Protein AF-A0AAW4VIL1-F1 (afdb_monomer)

Structure (mmCIF, N/CA/C/O backbone):
data_AF-A0AAW4VIL1-F1
#
_entry.id   AF-A0AAW4VIL1-F1
#
loop_
_atom_site.group_PDB
_atom_site.id
_atom_site.type_symbol
_atom_site.label_atom_id
_atom_site.label_alt_id
_atom_site.label_comp_id
_atom_site.label_asym_id
_atom_site.label_entity_id
_atom_site.label_seq_id
_atom_site.pdbx_PDB_ins_code
_atom_site.Cartn_x
_atom_site.Cartn_y
_atom_site.Cartn_z
_atom_site.occupancy
_atom_site.B_iso_or_equiv
_atom_site.auth_seq_id
_atom_site.auth_comp_id
_atom_site.auth_asym_id
_atom_site.auth_atom_id
_atom_site.pdbx_PDB_model_num
ATOM 1 N N . MET A 1 1 ? 21.045 1.183 -9.614 1.00 54.62 1 MET A N 1
ATOM 2 C CA . MET A 1 1 ? 19.698 1.718 -9.942 1.00 54.62 1 MET A CA 1
ATOM 3 C C . MET A 1 1 ? 19.500 2.055 -11.419 1.00 54.62 1 MET A C 1
ATOM 5 O O . MET A 1 1 ? 18.494 1.621 -11.958 1.00 54.62 1 MET A O 1
ATOM 9 N N . LYS A 1 2 ? 20.424 2.760 -12.104 1.00 51.66 2 LYS A N 1
ATOM 10 C CA . LYS A 1 2 ? 20.292 3.041 -13.555 1.00 51.66 2 LYS A CA 1
ATOM 11 C C . LYS A 1 2 ? 20.132 1.786 -14.431 1.00 51.66 2 LYS A C 1
ATOM 13 O O . LYS A 1 2 ? 19.434 1.840 -15.435 1.00 51.66 2 LYS A O 1
ATOM 18 N N . GLU A 1 3 ? 20.738 0.666 -14.042 1.00 53.81 3 GLU A N 1
ATOM 19 C CA . GLU A 1 3 ? 20.670 -0.588 -14.806 1.00 53.81 3 GLU A CA 1
ATOM 20 C C . GLU A 1 3 ? 19.307 -1.285 -14.709 1.00 53.81 3 GLU A C 1
ATOM 22 O O . GLU A 1 3 ? 18.801 -1.734 -15.731 1.00 53.81 3 GLU A O 1
ATOM 27 N N . ALA A 1 4 ? 18.663 -1.291 -13.534 1.00 56.53 4 ALA A N 1
ATOM 28 C CA . ALA A 1 4 ? 17.345 -1.906 -13.351 1.00 56.53 4 ALA A CA 1
ATOM 29 C C . ALA A 1 4 ? 16.273 -1.199 -14.195 1.00 56.53 4 ALA A C 1
ATOM 31 O O . ALA A 1 4 ? 15.561 -1.849 -14.946 1.00 56.53 4 ALA A O 1
ATOM 32 N N . ILE A 1 5 ? 16.232 0.139 -14.177 1.00 60.00 5 ILE A N 1
ATOM 33 C CA . ILE A 1 5 ? 15.316 0.924 -15.028 1.00 60.00 5 ILE A CA 1
ATOM 34 C C . ILE A 1 5 ? 15.606 0.676 -16.520 1.00 60.00 5 ILE A C 1
ATOM 36 O O . ILE A 1 5 ? 14.692 0.632 -17.339 1.00 60.00 5 ILE A O 1
ATOM 40 N N . SER A 1 6 ? 16.876 0.467 -16.890 1.00 60.16 6 SER A N 1
ATOM 41 C CA . SER A 1 6 ? 17.254 0.193 -18.279 1.00 60.16 6 SER A CA 1
ATOM 42 C C . SER A 1 6 ? 16.814 -1.184 -18.784 1.00 60.16 6 SER A C 1
ATOM 44 O O . SER A 1 6 ? 16.634 -1.317 -19.991 1.00 60.16 6 SER A O 1
ATOM 46 N N . GLN A 1 7 ? 16.646 -2.180 -17.908 1.00 57.62 7 GLN A N 1
ATOM 47 C CA . GLN A 1 7 ? 16.173 -3.521 -18.280 1.00 57.62 7 GLN A CA 1
ATOM 48 C C . GLN A 1 7 ? 14.670 -3.559 -18.597 1.00 57.62 7 GLN A C 1
ATOM 50 O O . GLN A 1 7 ? 14.220 -4.475 -19.277 1.00 57.62 7 GLN A O 1
ATOM 55 N N . PHE A 1 8 ? 13.901 -2.554 -18.163 1.00 59.94 8 PHE A N 1
ATOM 56 C CA . PHE A 1 8 ? 12.454 -2.486 -18.390 1.00 59.94 8 PHE A CA 1
ATOM 57 C C . PHE A 1 8 ? 12.035 -1.559 -19.535 1.00 59.94 8 PHE A C 1
ATOM 59 O O . PHE A 1 8 ? 10.842 -1.348 -19.711 1.00 59.94 8 PHE A O 1
ATOM 66 N N . ARG A 1 9 ? 12.965 -1.019 -20.343 1.00 57.81 9 ARG A N 1
ATOM 67 C CA . ARG A 1 9 ? 12.606 -0.124 -21.469 1.00 57.81 9 ARG A CA 1
ATOM 68 C C . ARG A 1 9 ? 11.655 -0.760 -22.482 1.00 57.81 9 ARG A C 1
ATOM 70 O O . ARG A 1 9 ? 10.920 -0.031 -23.139 1.00 57.81 9 ARG A O 1
ATOM 77 N N . ASP A 1 10 ? 11.678 -2.084 -22.593 1.00 68.50 10 ASP A N 1
ATOM 78 C CA . ASP A 1 10 ? 10.822 -2.830 -23.517 1.00 68.50 10 ASP A CA 1
ATOM 79 C C . ASP A 1 10 ? 9.396 -3.026 -22.973 1.00 68.50 10 ASP A C 1
ATOM 81 O O . ASP A 1 10 ? 8.493 -3.408 -23.717 1.00 68.50 10 ASP A O 1
ATOM 85 N N . TYR A 1 11 ? 9.169 -2.731 -21.689 1.00 71.06 11 TYR A N 1
ATOM 86 C CA . TYR A 1 11 ? 7.852 -2.755 -21.068 1.00 71.06 11 TYR A CA 1
ATOM 87 C C . TYR A 1 11 ? 7.302 -1.325 -20.963 1.00 71.06 11 TYR A C 1
ATOM 89 O O . TYR A 1 11 ? 8.025 -0.417 -20.554 1.00 71.06 11 TYR A O 1
ATOM 97 N N . PRO A 1 12 ? 6.014 -1.090 -21.271 1.00 81.25 12 PRO A N 1
ATOM 98 C CA . PRO A 1 12 ? 5.379 0.223 -21.150 1.00 81.25 12 PRO A CA 1
ATOM 99 C C . PRO A 1 12 ? 5.066 0.563 -19.678 1.00 81.25 12 PRO A C 1
ATOM 101 O O . PRO A 1 12 ? 3.929 0.866 -19.325 1.00 81.25 12 PRO A O 1
ATOM 104 N N . ILE A 1 13 ? 6.069 0.465 -18.802 1.00 81.94 13 ILE A N 1
ATOM 105 C CA . ILE A 1 13 ? 5.969 0.695 -17.360 1.00 81.94 13 ILE A CA 1
ATOM 106 C C . ILE A 1 13 ? 6.871 1.878 -17.005 1.00 81.94 13 ILE A C 1
ATOM 108 O O . ILE A 1 13 ? 8.064 1.881 -17.302 1.00 81.94 13 ILE A O 1
ATOM 112 N N . SER A 1 14 ? 6.297 2.880 -16.343 1.00 82.94 14 SER A N 1
ATOM 113 C CA . SER A 1 14 ? 7.052 3.959 -15.707 1.00 82.94 14 SER A CA 1
ATOM 114 C C . SER A 1 14 ? 7.205 3.648 -14.223 1.00 82.94 14 SER A C 1
ATOM 116 O O . SER A 1 14 ? 6.238 3.239 -13.582 1.00 82.94 14 SER A O 1
ATOM 118 N N . VAL A 1 15 ? 8.404 3.839 -13.675 1.00 83.75 15 VAL A N 1
ATOM 119 C CA . VAL A 1 15 ? 8.685 3.594 -12.255 1.00 83.75 15 VAL A CA 1
ATOM 120 C C . VAL A 1 15 ? 9.159 4.893 -11.609 1.00 83.75 15 VAL A C 1
ATOM 122 O O . VAL A 1 15 ? 10.210 5.416 -11.980 1.00 83.75 15 VAL A O 1
ATOM 125 N N . ASP A 1 16 ? 8.387 5.405 -10.646 1.00 83.81 16 ASP A N 1
ATOM 126 C CA . ASP A 1 16 ? 8.793 6.504 -9.759 1.00 83.81 16 ASP A CA 1
ATOM 127 C C . ASP A 1 16 ? 9.389 5.903 -8.478 1.00 83.81 16 ASP A C 1
ATOM 129 O O . ASP A 1 16 ? 8.729 5.142 -7.770 1.00 83.81 16 ASP A O 1
ATOM 133 N N . PHE A 1 17 ? 10.657 6.213 -8.204 1.00 82.62 17 PHE A N 1
ATOM 134 C CA . PHE A 1 17 ? 11.354 5.771 -7.001 1.00 82.62 17 PHE A CA 1
ATOM 135 C C . PHE A 1 17 ? 11.428 6.921 -6.001 1.00 82.62 17 PHE A C 1
ATOM 137 O O . PHE A 1 17 ? 12.074 7.940 -6.256 1.00 82.62 17 PHE A O 1
ATOM 144 N N . ARG A 1 18 ? 10.842 6.715 -4.820 1.00 81.94 18 ARG A N 1
ATOM 145 C CA . ARG A 1 18 ? 10.948 7.635 -3.685 1.00 81.94 18 ARG A CA 1
ATOM 146 C C . ARG A 1 18 ? 11.775 7.011 -2.577 1.00 81.94 18 ARG A C 1
ATOM 148 O O . ARG A 1 18 ? 11.529 5.881 -2.170 1.00 81.94 18 ARG A O 1
ATOM 155 N N . HIS A 1 19 ? 12.767 7.761 -2.112 1.00 79.62 19 HIS A N 1
ATOM 156 C CA . HIS A 1 19 ? 13.556 7.406 -0.944 1.00 79.62 19 HIS A CA 1
ATOM 157 C C . HIS A 1 19 ? 13.108 8.279 0.222 1.00 79.62 19 HIS A C 1
ATOM 159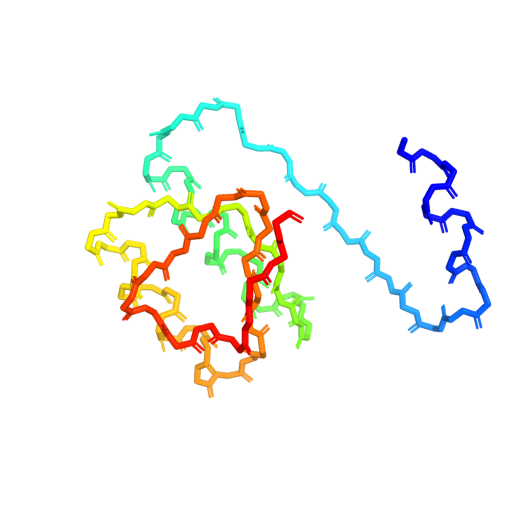 O O . HIS A 1 19 ? 13.069 9.501 0.081 1.00 79.62 19 HIS A O 1
ATOM 165 N N . ILE A 1 20 ? 12.773 7.646 1.342 1.00 77.88 20 ILE A N 1
ATOM 166 C CA . ILE A 1 20 ? 12.397 8.311 2.590 1.00 77.88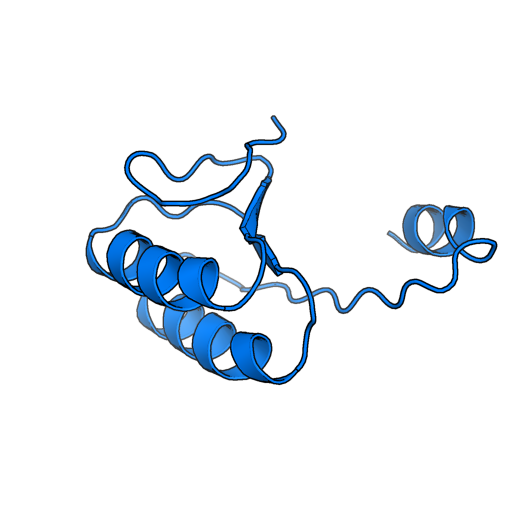 20 ILE A CA 1
ATOM 167 C C . ILE A 1 20 ? 13.597 8.172 3.527 1.00 77.88 20 ILE A C 1
ATOM 169 O O . ILE A 1 20 ? 14.095 7.065 3.743 1.00 77.88 20 ILE A O 1
ATOM 173 N N . ASN A 1 21 ? 14.126 9.294 4.017 1.00 66.25 21 ASN A N 1
ATOM 174 C CA . ASN A 1 21 ? 15.329 9.306 4.847 1.00 66.25 21 ASN A CA 1
ATOM 175 C C . ASN A 1 21 ? 14.938 9.227 6.326 1.00 66.25 21 ASN A C 1
ATOM 177 O O . ASN A 1 21 ? 14.911 10.239 7.015 1.00 66.25 21 ASN A O 1
ATOM 181 N N . GLY A 1 22 ? 14.684 8.019 6.823 1.00 62.62 22 GLY A N 1
ATOM 182 C CA . GLY A 1 22 ? 14.356 7.795 8.231 1.00 62.62 22 GLY A CA 1
ATOM 183 C C . GLY A 1 22 ? 13.085 6.979 8.425 1.00 62.62 22 GLY A C 1
ATOM 184 O O . GLY A 1 22 ? 12.412 6.605 7.470 1.00 62.62 22 GLY A O 1
ATOM 185 N N . VAL A 1 23 ? 12.798 6.673 9.689 1.00 64.00 23 VAL A N 1
ATOM 186 C CA . VAL A 1 23 ? 11.646 5.872 10.140 1.00 64.00 23 VAL A CA 1
ATOM 187 C C . VAL A 1 23 ? 10.548 6.795 10.686 1.00 64.00 23 VAL A C 1
ATOM 189 O O . VAL A 1 23 ? 9.912 6.474 11.686 1.00 64.00 23 VAL A O 1
ATOM 192 N N . ASP A 1 24 ? 10.387 7.990 10.111 1.00 83.12 24 ASP A N 1
ATOM 193 C CA . ASP A 1 24 ? 9.309 8.881 10.534 1.00 83.12 24 ASP A CA 1
ATOM 194 C C . ASP A 1 24 ? 7.988 8.408 9.917 1.00 83.12 24 ASP A C 1
ATOM 196 O O . ASP A 1 24 ? 7.802 8.412 8.698 1.00 83.12 24 ASP A O 1
ATOM 200 N N . GLU A 1 25 ? 7.089 7.943 10.780 1.00 87.25 25 GLU A N 1
ATOM 201 C CA . GLU A 1 25 ? 5.780 7.419 10.401 1.00 87.25 25 GLU A CA 1
ATOM 202 C C . GLU A 1 25 ? 4.933 8.493 9.705 1.00 87.25 25 GLU A C 1
ATOM 204 O O . GLU A 1 25 ? 4.233 8.180 8.741 1.00 87.25 25 GLU A O 1
ATOM 209 N N . GLU A 1 26 ? 5.033 9.760 10.124 1.00 89.69 26 GLU A N 1
ATOM 210 C CA . GLU A 1 26 ? 4.278 10.854 9.503 1.00 89.69 26 GLU A CA 1
ATOM 211 C C . GLU A 1 26 ? 4.766 11.149 8.081 1.00 89.69 26 GLU A C 1
ATOM 213 O O . GLU A 1 26 ? 3.954 11.276 7.162 1.00 89.69 26 GLU A O 1
ATOM 218 N N . GLU A 1 27 ? 6.084 11.208 7.866 1.00 89.12 27 GLU A N 1
ATOM 219 C CA . GLU A 1 27 ? 6.659 11.373 6.525 1.00 89.12 27 GLU A CA 1
ATOM 220 C C . GLU A 1 27 ? 6.233 10.219 5.609 1.00 89.12 27 GLU A C 1
ATOM 222 O O . GLU A 1 27 ? 5.819 10.440 4.468 1.00 89.12 27 GLU A O 1
ATOM 227 N N . TYR A 1 28 ? 6.253 8.990 6.132 1.00 90.50 28 TYR A N 1
ATOM 228 C CA . TYR A 1 28 ? 5.828 7.808 5.394 1.00 90.50 28 TYR A CA 1
ATOM 229 C C . TYR A 1 28 ? 4.357 7.887 4.967 1.00 90.50 28 TYR A C 1
ATOM 231 O O . TYR A 1 28 ? 4.036 7.653 3.798 1.00 90.50 28 TYR A O 1
ATOM 239 N N . LEU A 1 29 ? 3.460 8.253 5.886 1.00 91.81 29 LEU A N 1
ATOM 240 C CA . LEU A 1 29 ? 2.032 8.415 5.601 1.00 91.81 29 LEU A CA 1
ATOM 241 C C . LEU A 1 29 ? 1.781 9.505 4.549 1.00 91.81 29 LEU A C 1
ATOM 243 O O . LEU A 1 29 ? 1.036 9.263 3.598 1.00 91.81 29 LEU A O 1
ATOM 247 N N . ASN A 1 30 ? 2.465 10.647 4.657 1.00 90.75 30 ASN A N 1
ATOM 248 C CA . ASN A 1 30 ? 2.352 11.737 3.685 1.00 90.75 30 ASN A CA 1
ATOM 249 C C . ASN A 1 30 ? 2.771 11.294 2.274 1.00 90.75 30 ASN A C 1
ATOM 251 O O . ASN A 1 30 ? 2.091 11.597 1.291 1.00 90.75 30 ASN A O 1
ATOM 255 N N . VAL A 1 31 ? 3.857 10.524 2.157 1.00 89.75 31 VAL A N 1
ATOM 256 C CA . VAL A 1 31 ? 4.303 9.985 0.862 1.00 89.75 31 VAL A CA 1
ATOM 257 C C . VAL A 1 31 ? 3.287 8.990 0.293 1.00 89.75 31 VAL A C 1
ATOM 259 O O . VAL A 1 31 ? 3.010 9.025 -0.908 1.00 89.75 31 VAL A O 1
ATOM 262 N N . LEU A 1 32 ? 2.695 8.127 1.127 1.00 91.25 32 LEU A N 1
ATOM 263 C CA . LEU A 1 32 ? 1.635 7.215 0.686 1.00 91.25 32 LEU A CA 1
ATOM 264 C C . LEU A 1 32 ? 0.415 7.974 0.140 1.00 91.25 32 LEU A C 1
ATOM 266 O O . LEU A 1 32 ? -0.104 7.601 -0.914 1.00 91.25 32 LEU A O 1
ATOM 270 N N . ASP A 1 33 ? -0.017 9.035 0.826 1.00 90.75 33 ASP A N 1
ATOM 271 C CA . ASP A 1 33 ? -1.123 9.900 0.396 1.00 90.75 33 ASP A CA 1
ATOM 272 C C . ASP A 1 33 ? -0.854 10.555 -0.963 1.00 90.75 33 ASP A C 1
ATOM 274 O O . ASP A 1 33 ? -1.713 10.564 -1.851 1.00 90.75 33 ASP A O 1
ATOM 278 N N . GLU A 1 34 ? 0.360 11.068 -1.165 1.00 89.38 34 GLU A N 1
ATOM 279 C CA . GLU A 1 34 ? 0.738 11.683 -2.433 1.00 89.38 34 GLU A CA 1
ATOM 280 C C . GLU A 1 34 ? 0.781 10.689 -3.599 1.00 89.38 34 GLU A C 1
ATOM 282 O O . GLU A 1 34 ? 0.441 11.058 -4.730 1.00 89.38 34 GLU A O 1
ATOM 287 N N . LEU A 1 35 ? 1.245 9.461 -3.351 1.00 88.25 35 LEU A N 1
ATOM 288 C CA . LEU A 1 35 ? 1.477 8.464 -4.396 1.00 88.25 35 LEU A CA 1
ATOM 289 C C . LEU A 1 35 ? 0.210 7.707 -4.786 1.00 88.25 35 LEU A C 1
ATOM 291 O O . LEU A 1 35 ? 0.048 7.412 -5.968 1.00 88.25 35 LEU A O 1
ATOM 295 N N . GLU A 1 36 ? -0.705 7.449 -3.846 1.00 87.25 36 GLU A N 1
ATOM 296 C CA . GLU A 1 36 ? -1.952 6.700 -4.080 1.00 87.25 36 GLU A CA 1
ATOM 297 C C . GLU A 1 36 ? -2.743 7.218 -5.298 1.00 87.25 36 GLU A C 1
ATOM 299 O O . GLU A 1 36 ? -3.351 6.437 -6.025 1.00 87.25 36 GLU A O 1
ATOM 304 N N . SER A 1 37 ? -2.713 8.530 -5.550 1.00 88.00 37 SER A N 1
ATOM 30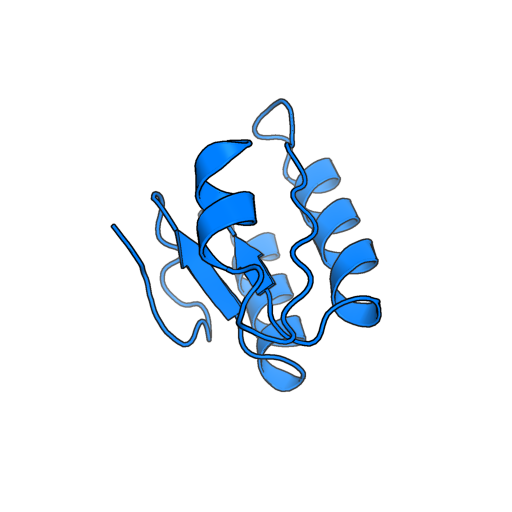5 C CA . SER A 1 37 ? -3.429 9.168 -6.666 1.00 88.00 37 SER A CA 1
ATOM 306 C C . SER A 1 37 ? -2.642 9.247 -7.982 1.00 88.00 37 SER A C 1
ATOM 308 O O . SER A 1 37 ? -3.217 9.581 -9.019 1.00 88.00 37 SER A O 1
ATOM 310 N N . LYS A 1 38 ? -1.334 8.963 -7.958 1.00 90.31 38 LYS A N 1
ATOM 311 C CA . LYS A 1 38 ? -0.409 9.166 -9.089 1.00 90.31 38 LYS A CA 1
ATOM 312 C C . LYS A 1 38 ? 0.016 7.869 -9.773 1.00 90.31 38 LYS A C 1
ATOM 314 O O . LYS A 1 38 ? 0.552 7.929 -10.879 1.00 90.31 38 LYS A O 1
ATOM 319 N N . VAL A 1 39 ? -0.190 6.717 -9.134 1.00 92.00 39 VAL A N 1
ATOM 320 C CA . VAL A 1 39 ? 0.301 5.417 -9.615 1.00 92.00 39 VAL A CA 1
ATOM 321 C C . VAL A 1 39 ? -0.820 4.387 -9.740 1.00 92.00 39 VAL A C 1
ATOM 323 O O . VAL A 1 39 ? -1.848 4.475 -9.077 1.00 92.00 39 VAL A O 1
ATOM 3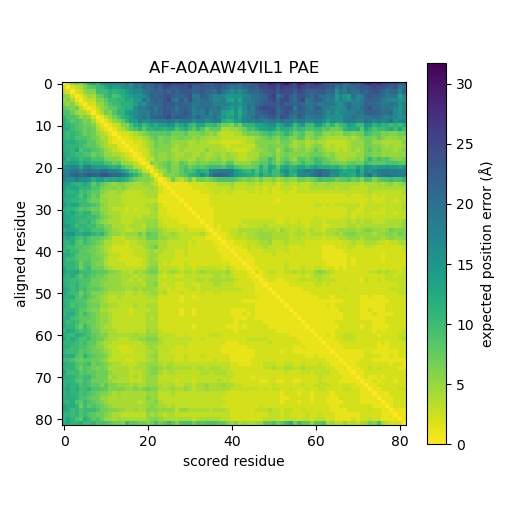26 N N . ASN A 1 40 ? -0.614 3.376 -10.588 1.00 94.19 40 ASN A N 1
ATOM 327 C CA . ASN A 1 40 ? -1.552 2.257 -10.745 1.00 94.19 40 ASN A CA 1
ATOM 328 C C . ASN A 1 40 ? -1.235 1.063 -9.836 1.00 94.19 40 ASN A C 1
ATOM 330 O O . ASN A 1 40 ? -2.058 0.162 -9.715 1.00 94.19 40 ASN A O 1
ATOM 334 N N . ALA A 1 41 ? -0.046 1.034 -9.239 1.00 93.56 41 ALA A N 1
ATOM 335 C CA . ALA A 1 41 ? 0.413 0.009 -8.313 1.00 93.56 41 ALA A CA 1
ATOM 336 C C . ALA A 1 41 ? 1.477 0.611 -7.392 1.00 93.56 41 ALA A C 1
ATOM 338 O O . ALA A 1 41 ? 2.218 1.504 -7.809 1.00 93.56 41 ALA A O 1
ATOM 339 N N . LEU A 1 42 ? 1.569 0.104 -6.167 1.00 94.75 42 LEU A N 1
ATOM 340 C CA . LEU A 1 42 ? 2.516 0.581 -5.166 1.00 94.75 42 LEU A CA 1
ATOM 341 C C . LEU A 1 42 ? 3.426 -0.564 -4.707 1.00 94.75 42 LEU A C 1
ATOM 343 O O . LEU A 1 42 ? 2.953 -1.664 -4.421 1.00 94.75 42 LEU A O 1
ATOM 347 N N . ILE A 1 43 ? 4.727 -0.299 -4.605 1.00 94.06 43 ILE A N 1
ATOM 348 C CA . ILE A 1 43 ? 5.697 -1.201 -3.975 1.00 94.06 43 ILE A CA 1
ATOM 349 C C . ILE A 1 43 ? 6.368 -0.426 -2.850 1.00 94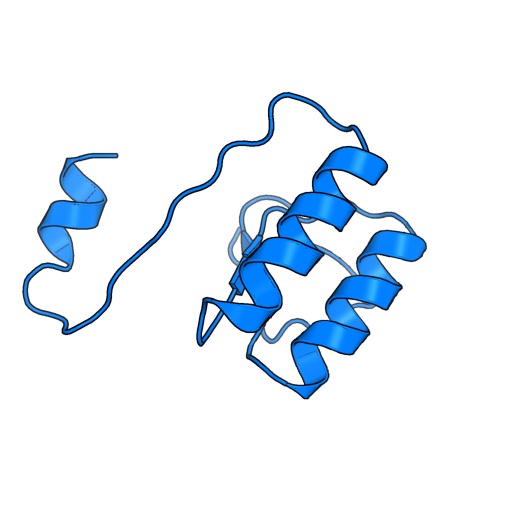.06 43 ILE A C 1
ATOM 351 O O . ILE A 1 43 ? 6.909 0.653 -3.091 1.00 94.06 43 ILE A O 1
ATOM 355 N N . ILE A 1 44 ? 6.321 -0.962 -1.633 1.00 92.81 44 ILE A N 1
ATOM 356 C CA . ILE A 1 44 ? 6.805 -0.277 -0.433 1.00 92.81 44 ILE A CA 1
ATOM 357 C C . ILE A 1 44 ? 7.714 -1.163 0.410 1.00 92.81 44 ILE A C 1
ATOM 359 O O . ILE A 1 44 ? 7.576 -2.379 0.402 1.00 92.81 44 ILE A O 1
ATOM 363 N N . ALA A 1 45 ? 8.612 -0.564 1.188 1.00 91.69 45 ALA A N 1
ATOM 364 C CA . ALA A 1 45 ? 9.249 -1.279 2.289 1.00 91.69 45 ALA A CA 1
ATOM 365 C C . ALA A 1 45 ? 8.321 -1.227 3.505 1.00 91.69 45 ALA A C 1
ATOM 367 O O . ALA A 1 45 ? 7.940 -0.134 3.921 1.00 91.69 45 ALA A O 1
ATOM 368 N N . GLY A 1 46 ? 7.924 -2.379 4.041 1.00 89.31 46 GLY A N 1
ATOM 369 C CA . GLY A 1 46 ? 6.997 -2.463 5.163 1.00 89.31 4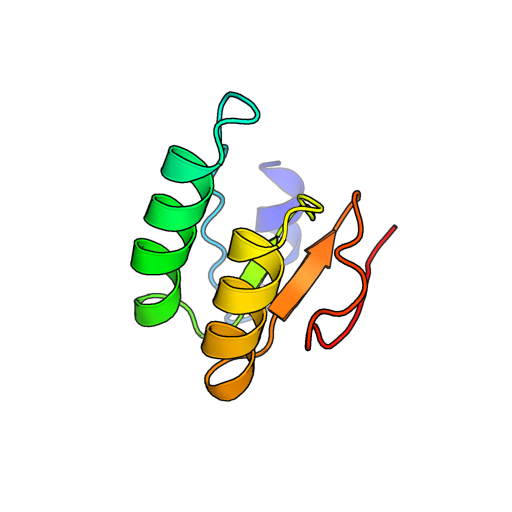6 GLY A CA 1
ATOM 370 C C . GLY A 1 46 ? 7.523 -1.748 6.407 1.00 89.31 46 GLY A C 1
ATOM 371 O O . GLY A 1 46 ? 8.688 -1.880 6.775 1.00 89.31 46 GLY A O 1
ATOM 372 N N . LEU A 1 47 ? 6.648 -0.983 7.056 1.00 91.38 47 LEU A N 1
ATOM 373 C CA . LEU A 1 47 ? 6.891 -0.384 8.363 1.00 91.38 47 LEU A CA 1
ATOM 374 C C . LEU A 1 47 ? 5.741 -0.801 9.286 1.00 91.38 47 LEU A C 1
ATOM 376 O O . LEU A 1 47 ? 4.614 -0.339 9.125 1.00 91.38 47 LEU A O 1
ATOM 380 N N . GLN A 1 48 ? 6.019 -1.732 10.204 1.00 92.62 48 GLN A N 1
ATOM 381 C CA . GLN A 1 48 ? 5.003 -2.443 10.989 1.00 92.62 48 GLN A CA 1
ATOM 382 C C . GLN A 1 48 ? 4.414 -1.574 12.115 1.00 92.62 48 GLN A C 1
ATOM 384 O O . GLN A 1 48 ? 4.674 -1.791 13.299 1.00 92.62 48 GLN A O 1
ATOM 389 N N . THR A 1 49 ? 3.588 -0.596 11.746 1.00 93.19 49 THR A N 1
ATOM 390 C CA . THR A 1 49 ? 2.771 0.202 12.670 1.00 93.19 49 THR A CA 1
ATOM 391 C C . THR A 1 49 ? 1.291 0.067 12.330 1.00 93.19 49 THR A C 1
ATOM 393 O O . THR A 1 49 ? 0.911 -0.231 11.197 1.00 93.19 49 THR A O 1
ATOM 396 N N . LYS A 1 50 ? 0.420 0.301 13.318 1.00 94.81 50 LYS A N 1
ATOM 397 C CA . LYS A 1 50 ? -1.032 0.201 13.111 1.00 94.81 50 LYS A CA 1
ATOM 398 C C . LYS A 1 50 ? -1.538 1.200 12.069 1.00 94.81 50 LYS A C 1
ATOM 400 O O . LYS A 1 50 ? -2.311 0.806 11.202 1.00 94.81 50 LYS A O 1
ATOM 405 N N . HIS A 1 51 ? -1.079 2.453 12.112 1.00 95.12 51 HIS A N 1
ATOM 406 C CA . HIS A 1 51 ? -1.557 3.473 11.177 1.00 95.12 51 HIS A CA 1
ATOM 407 C C . HIS A 1 51 ? -1.129 3.172 9.738 1.00 95.12 51 HIS A C 1
ATOM 409 O O . HIS A 1 51 ? -1.922 3.356 8.817 1.00 95.12 51 HIS A O 1
ATOM 415 N N . ILE A 1 52 ? 0.084 2.648 9.532 1.00 94.25 52 ILE A N 1
ATOM 416 C CA . ILE A 1 52 ? 0.556 2.273 8.194 1.00 94.25 52 ILE A CA 1
ATOM 417 C C . ILE A 1 52 ? -0.205 1.059 7.668 1.00 94.25 52 ILE A C 1
ATOM 419 O O . ILE A 1 52 ? -0.634 1.082 6.517 1.00 94.25 52 ILE A O 1
ATOM 423 N N . VAL A 1 53 ? -0.446 0.035 8.495 1.00 96.25 53 VAL A N 1
ATOM 424 C CA . VAL A 1 53 ? -1.284 -1.112 8.102 1.00 96.25 53 VAL A CA 1
ATOM 425 C C . VAL A 1 53 ? -2.679 -0.640 7.682 1.00 96.25 53 VAL A C 1
ATOM 427 O O . VAL A 1 53 ? -3.166 -1.015 6.616 1.00 96.25 53 VAL A O 1
ATOM 430 N N . GLU A 1 54 ? -3.313 0.229 8.469 1.00 96.69 54 GLU A N 1
ATOM 431 C CA . GLU A 1 54 ? -4.630 0.784 8.146 1.00 96.69 54 GLU A CA 1
ATOM 432 C C . GLU A 1 54 ? -4.616 1.603 6.850 1.00 96.69 54 GLU A C 1
ATOM 434 O O . GLU A 1 54 ? -5.491 1.421 5.996 1.00 96.69 54 GLU A O 1
ATOM 439 N N . LYS A 1 55 ? -3.607 2.461 6.663 1.00 95.94 55 LYS A N 1
ATOM 440 C CA . LYS A 1 55 ? -3.453 3.275 5.455 1.00 95.94 55 LYS A CA 1
ATOM 441 C C . LYS A 1 55 ? -3.231 2.407 4.218 1.00 95.94 55 LYS A C 1
ATOM 443 O O . LYS A 1 55 ? -3.917 2.586 3.212 1.00 95.94 55 LYS A O 1
ATOM 448 N N . VAL A 1 56 ? -2.350 1.414 4.302 1.00 96.06 56 VAL A N 1
ATOM 449 C CA . VAL A 1 56 ? -2.120 0.450 3.218 1.00 96.06 56 VAL A CA 1
ATOM 450 C C . VAL A 1 56 ? -3.395 -0.328 2.907 1.00 96.06 56 VAL A C 1
ATOM 452 O O . VAL A 1 56 ? -3.726 -0.489 1.737 1.00 96.06 56 VAL A O 1
ATOM 455 N N . ASN A 1 57 ? -4.179 -0.723 3.912 1.00 97.12 57 ASN A N 1
ATOM 456 C CA . ASN A 1 57 ? -5.461 -1.401 3.700 1.00 97.12 57 ASN A CA 1
ATOM 457 C C . ASN A 1 57 ? -6.497 -0.524 2.988 1.00 97.12 57 ASN A C 1
ATOM 459 O O . ASN A 1 57 ? -7.350 -1.047 2.269 1.00 97.12 57 ASN A O 1
ATOM 463 N N . GLN A 1 58 ? -6.454 0.798 3.167 1.00 96.31 58 GLN A N 1
ATOM 464 C CA . GLN A 1 58 ? -7.296 1.728 2.410 1.00 96.31 58 GLN A CA 1
ATOM 465 C C . GLN A 1 58 ? -6.839 1.847 0.951 1.00 96.31 58 GLN A C 1
ATOM 467 O O . GLN A 1 58 ? -7.681 1.783 0.053 1.00 96.31 58 GLN A O 1
ATOM 472 N N . ILE A 1 59 ? -5.529 1.959 0.716 1.00 96.00 59 ILE A N 1
ATOM 473 C CA . ILE A 1 59 ? -4.928 2.059 -0.625 1.00 96.00 59 ILE A CA 1
ATOM 474 C C . ILE A 1 59 ? -5.147 0.764 -1.418 1.00 96.00 59 ILE A C 1
ATOM 476 O O . ILE A 1 59 ? -5.569 0.803 -2.574 1.00 96.00 59 ILE A O 1
ATOM 480 N N . ALA A 1 60 ? -4.943 -0.388 -0.773 1.00 95.81 60 ALA A N 1
ATOM 481 C CA . ALA A 1 60 ? -5.063 -1.722 -1.360 1.00 95.81 60 ALA A CA 1
ATOM 482 C C . ALA A 1 60 ? -6.474 -2.041 -1.882 1.00 95.81 60 ALA A C 1
ATOM 484 O O . ALA A 1 60 ? -6.647 -2.918 -2.725 1.00 95.81 60 ALA A O 1
ATOM 485 N N . LYS A 1 61 ? -7.500 -1.310 -1.422 1.00 95.50 61 LYS A N 1
ATOM 486 C CA . LYS A 1 61 ? -8.863 -1.399 -1.975 1.00 95.50 61 LYS A CA 1
ATOM 487 C C . LYS A 1 61 ? -8.992 -0.756 -3.359 1.00 95.50 61 LYS A C 1
ATOM 489 O O . LYS A 1 61 ? -9.974 -1.024 -4.045 1.00 95.50 61 LYS A O 1
ATOM 494 N N . LYS A 1 62 ? -8.060 0.122 -3.742 1.00 95.50 62 LYS A N 1
ATOM 495 C CA . LYS A 1 62 ? -8.095 0.901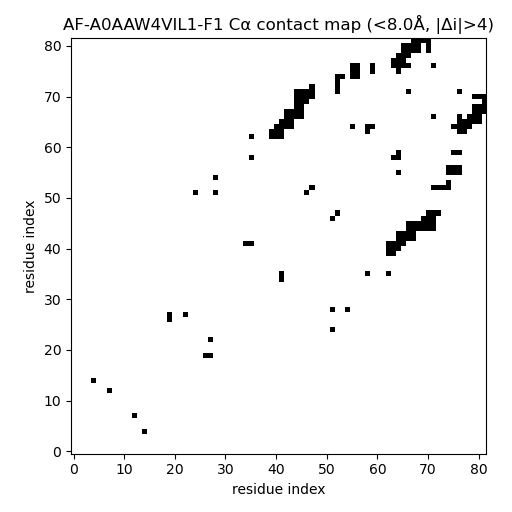 -4.990 1.00 95.50 62 LYS A CA 1
ATOM 496 C C . LYS A 1 62 ? -7.035 0.443 -5.986 1.00 95.50 62 LYS A C 1
ATOM 498 O O . LYS A 1 62 ? -7.339 0.326 -7.169 1.00 95.50 62 LYS A O 1
ATOM 503 N N . ILE A 1 63 ? -5.815 0.189 -5.512 1.00 95.81 63 ILE A N 1
ATOM 504 C CA . ILE A 1 63 ? -4.675 -0.231 -6.334 1.00 95.81 63 ILE A CA 1
ATOM 505 C C . ILE A 1 63 ? -3.923 -1.392 -5.670 1.00 95.81 63 ILE A C 1
ATOM 507 O O . ILE A 1 63 ? -3.901 -1.477 -4.444 1.00 95.81 63 ILE A O 1
ATOM 511 N N . PRO A 1 64 ? -3.282 -2.287 -6.438 1.00 96.25 64 PRO A N 1
ATOM 512 C CA . PRO A 1 64 ? -2.432 -3.331 -5.876 1.00 96.25 64 PRO A CA 1
ATOM 513 C C . PRO A 1 64 ? -1.239 -2.738 -5.114 1.00 96.25 64 PRO A C 1
ATOM 515 O O . PRO A 1 64 ? -0.541 -1.855 -5.618 1.00 96.25 64 PRO A O 1
ATOM 518 N N . VAL A 1 65 ? -0.983 -3.274 -3.918 1.00 96.75 65 VAL A N 1
ATOM 519 C CA . VAL A 1 65 ? 0.165 -2.917 -3.072 1.00 96.75 65 VAL A CA 1
ATOM 520 C C . VAL A 1 65 ? 1.004 -4.161 -2.797 1.00 96.75 65 VAL A C 1
ATOM 522 O O . VAL A 1 65 ? 0.458 -5.182 -2.384 1.00 96.75 65 VAL A O 1
ATOM 525 N N . MET A 1 66 ? 2.318 -4.084 -2.996 1.00 96.62 66 MET A N 1
ATOM 526 C CA . MET A 1 66 ? 3.284 -5.114 -2.594 1.00 96.62 66 MET A CA 1
ATOM 527 C C . MET A 1 66 ? 4.295 -4.556 -1.600 1.00 96.62 66 MET A C 1
ATOM 529 O O . MET A 1 66 ? 4.611 -3.365 -1.623 1.00 96.62 66 MET A O 1
ATOM 533 N N . THR A 1 67 ? 4.843 -5.434 -0.769 1.00 95.69 67 THR A N 1
ATOM 534 C CA . THR A 1 67 ? 5.969 -5.118 0.113 1.00 95.69 67 THR A CA 1
ATOM 535 C C . THR A 1 67 ? 7.278 -5.671 -0.444 1.00 95.69 67 THR A C 1
ATOM 537 O O . THR A 1 67 ? 7.296 -6.702 -1.116 1.00 95.69 67 THR A O 1
ATOM 540 N N . LEU A 1 68 ? 8.381 -4.974 -0.184 1.00 93.50 68 LEU A N 1
ATOM 541 C CA . LEU A 1 68 ? 9.731 -5.324 -0.620 1.00 93.50 68 LEU A CA 1
ATOM 542 C C . LEU A 1 68 ? 10.717 -5.159 0.544 1.00 93.50 68 LEU A C 1
ATOM 544 O O . LEU A 1 68 ? 10.680 -4.142 1.236 1.00 93.50 68 LEU A O 1
ATOM 548 N N . ASN A 1 69 ? 11.637 -6.112 0.711 1.00 92.00 69 ASN A N 1
ATOM 549 C CA . ASN A 1 69 ? 12.675 -6.211 1.753 1.00 92.00 69 ASN A CA 1
ATOM 550 C C . ASN A 1 69 ? 12.150 -6.379 3.187 1.00 92.00 69 ASN A C 1
ATOM 552 O O . ASN A 1 69 ? 12.592 -7.271 3.905 1.00 92.00 69 ASN A O 1
ATOM 556 N N . ILE A 1 70 ? 11.232 -5.515 3.615 1.00 91.75 70 ILE A N 1
ATOM 557 C CA . ILE A 1 70 ? 10.568 -5.591 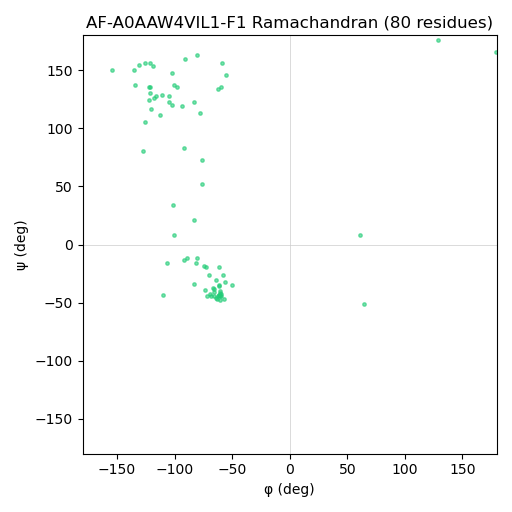4.916 1.00 91.75 70 ILE A CA 1
ATOM 558 C C . ILE A 1 70 ? 9.092 -5.826 4.650 1.00 91.75 70 ILE A C 1
ATOM 560 O O . ILE A 1 70 ? 8.480 -5.113 3.850 1.00 91.75 70 ILE A O 1
ATOM 564 N N . ASP A 1 71 ? 8.537 -6.848 5.288 1.00 94.94 71 ASP A N 1
ATOM 565 C CA . ASP A 1 71 ? 7.135 -7.177 5.112 1.00 94.94 71 ASP A CA 1
ATOM 566 C C . ASP A 1 71 ? 6.217 -6.284 5.968 1.00 94.94 71 ASP A C 1
ATOM 568 O O . ASP A 1 71 ? 6.669 -5.622 6.902 1.00 94.94 71 ASP A O 1
ATOM 572 N N . LEU A 1 72 ? 4.926 -6.249 5.636 1.00 95.50 72 LEU A N 1
ATOM 573 C CA . LEU A 1 72 ? 3.893 -5.523 6.378 1.00 95.50 72 LEU A CA 1
ATOM 574 C C . LEU A 1 72 ? 2.742 -6.470 6.713 1.00 95.50 72 LEU A C 1
ATOM 576 O O . LEU A 1 72 ? 1.738 -6.507 6.000 1.00 95.50 72 LEU A O 1
ATOM 580 N N . GLU A 1 73 ? 2.901 -7.267 7.763 1.00 94.06 73 GLU A N 1
ATOM 581 C CA . GLU A 1 73 ? 1.909 -8.251 8.203 1.00 94.06 73 GLU A CA 1
ATOM 582 C C . GLU A 1 73 ? 0.552 -7.607 8.533 1.00 94.06 73 GLU A C 1
ATOM 584 O O . GLU A 1 73 ? 0.462 -6.409 8.803 1.00 94.06 73 GLU A O 1
ATOM 589 N N . ASP A 1 74 ? -0.520 -8.402 8.457 1.00 95.06 74 ASP A N 1
ATOM 590 C CA . ASP A 1 74 ? -1.917 -7.974 8.667 1.00 95.06 74 ASP A CA 1
ATOM 591 C C . ASP A 1 74 ? -2.450 -6.896 7.700 1.00 95.06 74 ASP A C 1
ATOM 593 O O . ASP A 1 74 ? -3.576 -6.407 7.843 1.00 95.06 74 ASP A O 1
ATOM 597 N N . SER A 1 75 ? -1.677 -6.557 6.666 1.00 96.81 75 SER A N 1
ATOM 598 C CA . SER A 1 75 ? -2.131 -5.710 5.565 1.00 96.81 75 SER A CA 1
ATOM 599 C C . SER A 1 75 ? -2.732 -6.505 4.397 1.00 96.81 75 SER A C 1
ATOM 601 O O . SER A 1 75 ? -2.425 -7.678 4.186 1.00 96.81 75 SER A O 1
ATOM 603 N N . TYR A 1 76 ? -3.533 -5.832 3.573 1.00 97.44 76 TYR A N 1
ATOM 604 C CA . TYR A 1 76 ? -4.141 -6.324 2.332 1.00 97.44 76 TYR A CA 1
ATOM 605 C C . TYR A 1 76 ? -3.198 -6.239 1.124 1.00 97.44 76 TYR A C 1
ATOM 607 O O . TYR A 1 76 ? -3.652 -6.216 -0.022 1.00 97.44 76 TYR A O 1
ATOM 615 N N . ARG A 1 77 ? -1.883 -6.172 1.360 1.00 96.19 77 ARG A N 1
ATOM 616 C CA . ARG A 1 77 ? -0.885 -6.308 0.296 1.00 96.19 77 ARG A CA 1
ATOM 617 C C . ARG A 1 77 ? -1.094 -7.621 -0.464 1.00 96.19 77 ARG A C 1
ATOM 619 O O . ARG A 1 77 ? -1.452 -8.642 0.120 1.00 96.19 77 ARG A O 1
ATOM 626 N N . ILE A 1 78 ? -0.829 -7.607 -1.763 1.00 97.19 78 ILE A N 1
ATOM 627 C CA . ILE A 1 78 ? -1.016 -8.779 -2.630 1.00 97.19 78 ILE A CA 1
ATOM 628 C C . ILE A 1 78 ? 0.153 -9.769 -2.549 1.00 97.19 78 ILE A C 1
ATOM 630 O O . ILE A 1 78 ? 0.026 -10.906 -2.993 1.00 97.19 78 ILE A O 1
ATOM 634 N N . GLY A 1 79 ? 1.294 -9.339 -2.008 1.00 95.69 79 GLY A N 1
ATOM 635 C CA . GLY A 1 79 ? 2.488 -10.162 -1.876 1.00 95.69 79 GLY A CA 1
ATOM 636 C C . GLY A 1 79 ? 3.654 -9.415 -1.236 1.00 95.69 79 GLY A C 1
ATOM 637 O O . GLY A 1 79 ? 3.645 -8.185 -1.143 1.00 95.69 79 GLY A O 1
ATOM 638 N N . PHE A 1 80 ? 4.646 -10.198 -0.821 1.00 95.94 80 PHE A N 1
ATOM 639 C CA . PHE A 1 80 ? 5.909 -9.755 -0.245 1.00 95.94 80 PHE A CA 1
ATOM 640 C C . PHE A 1 80 ? 7.071 -10.294 -1.076 1.00 95.94 80 PHE A C 1
ATOM 642 O O . PHE A 1 80 ? 7.079 -11.468 -1.453 1.00 95.94 80 PHE A O 1
ATOM 649 N N . ILE A 1 81 ? 8.044 -9.432 -1.349 1.00 93.88 81 ILE A N 1
ATOM 650 C CA . ILE A 1 81 ? 9.292 -9.763 -2.030 1.00 93.88 81 ILE A CA 1
ATOM 651 C C . ILE A 1 81 ? 10.425 -9.591 -1.011 1.00 93.88 81 ILE A C 1
ATOM 653 O O . ILE A 1 81 ? 10.709 -8.470 -0.590 1.00 93.88 81 ILE A O 1
ATOM 657 N N . GLY A 1 82 ? 11.041 -10.703 -0.606 1.00 87.31 82 GLY A N 1
ATOM 658 C CA . GLY A 1 82 ? 12.174 -10.745 0.326 1.00 87.31 82 GLY A CA 1
ATOM 659 C C . GLY A 1 82 ? 13.520 -10.869 -0.367 1.00 87.31 82 GLY A C 1
ATOM 660 O O . GLY A 1 82 ? 13.561 -11.479 -1.460 1.00 87.31 82 GLY A O 1
#

Sequence (82 aa):
MKEAISQFRDYPISVDFRHINGVDEEEYLNVLDELESKVNALIIAGLQTKHIVEKVNQIAKKIPVMTLNIDLEDSYRIGFIG

Organism: NCBI:txid1982626

pLDDT: mean 86.35, std 12.84, range [51.66, 97.44]

Radius of gyration: 12.96 Å; Cα contacts (8 Å, |Δi|>4): 93; chains: 1; bounding box: 30×22×37 Å

Nearest PDB structures (foldseek):
  5xss-assembly3_B  TM=8.252E-01  e=1.429E-02  Clostridium beijerinckii NCIMB 8052
  8iav-assembly1_C  TM=3.960E-01  e=5.832E-01  Streptococcus pneumoniae R6
  8iau-assembly2_H  TM=3.822E-01  e=5.832E-01  Streptococcus pneumoniae R6
  8iav-assembly1_A  TM=3.845E-01  e=7.675E-01  Streptococcus pneumoniae R6
  8eg0-assembly1_A  TM=3.387E-01  e=2.830E+00  Homo sapiens

Foldseek 3Di:
DVVVVVVCPVPPDDDDDDDDDDLPPVSVLVVLVVVLVPDQEEEEAADADPVVLVSQQVSCVRHAYEYEPHDHPPHSHPYYHD

Mean predicted aligned error: 5.97 Å

Secondary structure (DSSP, 8-state):
-HHHHHHTTTSS---------S--HHHHHHHHHHHHTT-SSEEE-----HHHHHHHHHHTTTS-EEEESS--TTS--SEEE-

Solvent-accessible surface area (backbone atoms only — not comparable to full-atom values): 5137 Å² total; per-residue (Å²): 111,76,64,64,64,61,72,40,70,89,44,102,68,86,84,88,86,84,86,75,96,70,90,52,65,66,62,52,51,53,53,50,64,62,42,66,82,75,50,77,59,48,77,42,66,36,61,87,43,73,67,51,32,52,49,48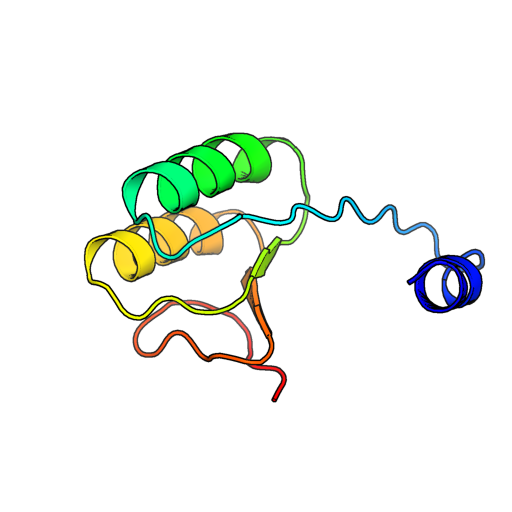,40,59,47,34,74,78,31,57,29,33,25,36,77,33,63,48,81,97,37,60,52,81,48,70,46,118

=== Feature glossary ===
Legend for the data blocks above and below:

— What the protein is —

Sequence gives the chain of amino acids in standard one-letter code (A=alanine, C=cysteine, …, Y=tyrosine), read N→C. It is the only feature that is directly encoded by the gene; all structural features are derived from the folded form of this sequence.

The annotation block draws on four external resources. InterPro: which protein families and domains the sequence belongs to. GO: standardized terms for what the protein does, what process it participates in, and where in the cell it acts. CATH: which structural fold it has in the CATH hierarchy. Organism: the species of origin.

— Where its atoms are —

Atomic coordinates in PDBx/mmCIF format — the same representation the Protein Data Bank distributes. Each line of the _atom_site loop places one backbone atom in Cartesian space (units: ångströms, origin: arbitrary).

Six rendered views show the 3D structure from the faces of a cube — i.e. along ±x, ±y, ±z. Rendering representation is drawn randomly per protein from cartoon (secondary-structure ribbons), sticks (backbone bonds), or molecular surface; coloring is either N→C rainbow (blue at the N-terminus through red at the C-terminus) or one color per chain.

— Local backbone conformation —

DSSP 8-state secondary structure assigns each residue one of H (α-helix), G (3₁₀-helix), I (π-helix), E (extended β-strand), B (isolated β-bridge), T (hydrogen-bonded turn), S (bend), or '-' (coil). The assignment is computed from backbone hydrogen-bond geometry via the Kabsch–Sander algorithm.

P-SEA three-state annotation labels each residue as helix, strand, or coil based purely on the geometry of the Cα trace. It serves as a fallback when the full backbone (and thus DSSP) is unavailable.

φ (phi) and ψ (psi) are the two rotatable backbone dihedrals per residue: φ is the C(i-1)–N–Cα–C torsion, ψ is the N–Cα–C–N(i+1) torsion, both in degrees on (−180°, 180°]. α-helical residues cluster near (−60°, −45°); β-strand residues near (−120°, +130°). A Ramachandran plot is simply a scatter of (φ, ψ) for every residue.

— Global shape and packing —

Radius of gyration (Rg) is the root-mean-square distance of Cα atoms from their centroid — a single number for overall size and compactness. A globular domain of N residues has Rg ≈ 2.2·N^0.38 Å; an extended or disordered chain has a much larger Rg. The Cα contact count is the number of residue pairs whose Cα atoms are within 8 Å and are more than four positions apart in sequence — a standard proxy for tertiary packing density. The bounding box is the smallest axis-aligned box enclosing all Cα atoms.

Accessible surface area quantifies burial. A residue with SASA near zero is packed into the hydrophobic core; one with SASA >100 Å² sits on the surface. Computed here via the Shrake–Rupley numerical algorithm with a 1.4 Å probe.

The contact map is a binary N×N matrix image: pixel (i, j) is dark where Cα_i and Cα_j are within 8 Å and |i−j|>4. Because the |i−j|>4 filter removes local helical contacts, off-diagonal stripes parallel to the main diagonal indicate parallel β-sheets; stripes perpendicular to it indicate antiparallel β-sheets. The Ramachandran plot scatters every residue's (φ, ψ) pair against the sterically allowed regions. The PAE heatmap renders the predicted-aligned-error matrix.

— Structural neighborhood —

A 3Di character summarizes, for each residue, the relative orientation of the Cα frame of its nearest spatial neighbor. Because it encodes fold topology rather than chemistry, 3Di alignments detect remote structural similarity that sequence alignment misses.

Structural nearest neighbors (via Foldseek easy-search vs the PDB). Reported per hit: target PDB id, E-value, and alignment TM-score. A TM-score above ~0.5 is the conventional threshold for 'same fold'.

— Confidence and disorder —

For AlphaFold models, the B-factor field carries pLDDT — the model's own estimate of local accuracy on a 0–100 scale. Regions with pLDDT<50 should be treated as essentially unmodeled; they often correspond to intrinsically disordered segments.

B-factor (Debye–Waller factor) reflects atomic displacement in the crystal lattice. It is an experimental observable (units Å²), not a prediction; low values mean the atom is pinned down, high values mean it moves or is heterogeneous across the crystal.

Predicted Aligned Error (PAE) is an AlphaFold confidence matrix: entry (i, j) is the expected error in the position of residue j, in ångströms, when the prediction is superimposed on the true structure at residue i. Low PAE within a block of residues means that block is internally rigid and well-predicted; high PAE between two blocks means their relative placement is uncertain even if each block individually is confident.